Protein AF-B9WRT7-F1 (afdb_monomer)

Organism: Caenorhabditis elegans (NCBI:txid6239)

Foldseek 3Di:
DDPPPDPPPPPLPPPPDDPQPAALCVQKDFDCPPDDLVVVQQVLLQKDLPPDDWDKDFDDPDPDRHNDDPCVVQSVVQVVDPQWFKKWKFQDPVHRMITIGTIHGDPCPPGRHRDPDDSVRTDTIMGGHGDRD

Mean predicted aligned error: 10.31 Å

pLDDT: mean 80.6, std 17.98, range [42.81, 97.56]

Secondary structure (DSSP, 8-state):
------------------TTSS-GGGGEEES-TTS-HHHHHHHHTTEE-TTPPPEEEE--S---SSS--TTHHHHHHHHHSTTEEEEEEEE-SSSSEEEEEEEEE-S-TT--PPPSS-GGGEEEEEEE-PPP-

Sequence (133 aa):
MIFALLLAPLMCTAQTIPADIYPLNMNFSVFRPTASLDVVYSMLSRYTTNKATPIAFIFDEKITSNPRTWMDPCYERFFETPDAYFTVFWKDVTTITMYCEVYVLSSVVASKIPPTFPANMLVRIEEFVPRCP

Radius of gyration: 18.23 Å; Cα contacts (8 Å, |Δi|>4): 185; chains: 1; bounding box: 31×40×69 Å

Nearest PDB structures (foldseek):
  1wd6-assembly1_B  TM=4.613E-01  e=5.607E+00  Escherichia coli
  3ohg-assembly1_A  TM=3.128E-01  e=2.035E+00  Bacteroides ovatus ATCC 8483
  4zo0-assembly1_A  TM=2.412E-01  e=1.306E+00  Adeno-associated virus 2 Srivastava/1982

Structure (mmCIF, N/CA/C/O backbone):
data_AF-B9WRT7-F1
#
_entry.id   AF-B9WRT7-F1
#
loop_
_atom_site.group_PDB
_atom_site.id
_atom_site.type_symbol
_atom_site.label_atom_id
_atom_site.label_alt_id
_atom_site.label_comp_id
_atom_site.label_asym_id
_atom_site.label_entity_id
_atom_site.label_seq_id
_atom_site.pdbx_PDB_ins_code
_atom_site.Cartn_x
_atom_site.Cartn_y
_atom_site.Cartn_z
_atom_site.occupancy
_atom_site.B_iso_or_equiv
_atom_site.auth_seq_id
_atom_site.auth_comp_id
_atom_site.auth_asym_id
_atom_site.auth_atom_id
_atom_site.pdbx_PDB_model_num
ATOM 1 N N . MET A 1 1 ? 20.880 -7.944 52.403 1.00 44.06 1 MET A N 1
ATOM 2 C CA . MET A 1 1 ? 19.460 -7.722 52.054 1.00 44.06 1 MET A CA 1
ATOM 3 C C . MET A 1 1 ? 19.372 -7.491 50.559 1.00 44.06 1 MET A C 1
ATOM 5 O O . MET A 1 1 ? 20.172 -6.740 50.023 1.00 44.06 1 MET A O 1
ATOM 9 N N . ILE A 1 2 ? 18.474 -8.225 49.912 1.00 49.09 2 ILE A N 1
ATOM 10 C CA . ILE A 1 2 ? 18.278 -8.311 48.463 1.00 49.09 2 ILE A CA 1
ATOM 11 C C . ILE A 1 2 ? 17.653 -7.002 47.964 1.00 49.09 2 ILE A C 1
ATOM 13 O O . ILE A 1 2 ? 16.540 -6.672 48.361 1.00 49.09 2 ILE A O 1
ATOM 17 N N . PHE A 1 3 ? 18.352 -6.266 47.097 1.00 46.41 3 PHE A N 1
ATOM 18 C CA . PHE A 1 3 ? 17.739 -5.213 46.286 1.00 46.41 3 PHE A CA 1
ATOM 19 C C . PHE A 1 3 ? 17.148 -5.882 45.042 1.00 46.41 3 PHE A C 1
ATOM 21 O O . PHE A 1 3 ? 17.815 -6.046 44.023 1.00 46.41 3 PHE A O 1
ATOM 28 N N . ALA A 1 4 ? 15.899 -6.333 45.151 1.00 51.28 4 ALA A N 1
ATOM 29 C CA . ALA A 1 4 ? 15.092 -6.679 43.992 1.00 51.28 4 ALA A CA 1
ATOM 30 C C . ALA A 1 4 ? 14.729 -5.363 43.290 1.00 51.28 4 ALA A C 1
ATOM 32 O O . ALA A 1 4 ? 13.756 -4.703 43.651 1.00 51.28 4 ALA A O 1
ATOM 33 N N . LEU A 1 5 ? 15.572 -4.932 42.346 1.00 50.62 5 LEU A N 1
ATOM 34 C CA . LEU A 1 5 ? 15.235 -3.828 41.459 1.00 50.62 5 LEU A CA 1
ATOM 35 C C . LEU A 1 5 ? 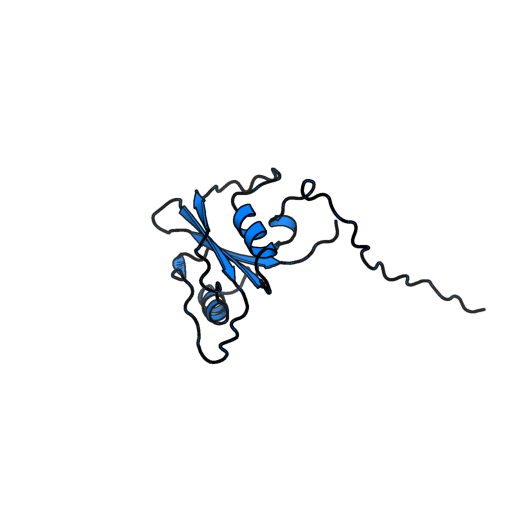14.036 -4.258 40.611 1.00 50.62 5 LEU A C 1
ATOM 37 O O . LEU A 1 5 ? 14.114 -5.193 39.816 1.00 50.62 5 LEU A O 1
ATOM 41 N N . LEU A 1 6 ? 12.931 -3.555 40.829 1.00 49.97 6 LEU A N 1
ATOM 42 C CA . LEU A 1 6 ? 11.711 -3.583 40.043 1.00 49.97 6 LEU A CA 1
ATOM 43 C C . LEU A 1 6 ? 12.021 -3.283 38.567 1.00 49.97 6 LEU A C 1
ATOM 45 O O . LEU A 1 6 ? 11.967 -2.134 38.140 1.00 49.97 6 LEU A O 1
ATOM 49 N N . LEU A 1 7 ? 12.284 -4.310 37.759 1.00 48.19 7 LEU A N 1
ATOM 50 C CA . LEU A 1 7 ? 11.858 -4.273 36.364 1.00 48.19 7 LEU A CA 1
ATOM 51 C C . LEU A 1 7 ? 10.367 -4.600 36.374 1.00 48.19 7 LEU A C 1
ATOM 53 O O . LEU A 1 7 ? 9.971 -5.745 36.188 1.00 48.19 7 LEU A O 1
ATOM 57 N N . ALA A 1 8 ? 9.534 -3.598 36.643 1.00 45.56 8 ALA A N 1
ATOM 58 C CA . ALA A 1 8 ? 8.176 -3.651 36.136 1.00 45.56 8 ALA A CA 1
ATOM 59 C C . ALA A 1 8 ? 8.313 -3.509 34.613 1.00 45.56 8 ALA A C 1
ATOM 61 O O . ALA A 1 8 ? 8.723 -2.435 34.159 1.00 45.56 8 ALA A O 1
ATOM 62 N N . PRO A 1 9 ? 8.074 -4.561 33.806 1.00 42.97 9 PRO A N 1
ATOM 63 C CA . PRO A 1 9 ? 7.945 -4.355 32.380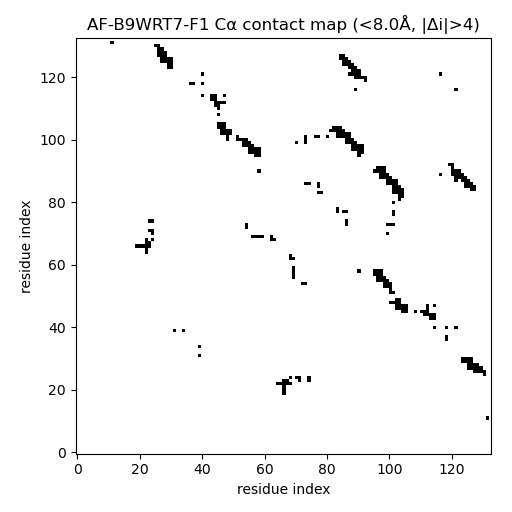 1.00 42.97 9 PRO A CA 1
ATOM 64 C C . PRO A 1 9 ? 6.813 -3.348 32.211 1.00 42.97 9 PRO A C 1
ATOM 66 O O . PRO A 1 9 ? 5.698 -3.578 32.683 1.00 42.97 9 PRO A O 1
ATOM 69 N N . LEU A 1 10 ? 7.131 -2.220 31.576 1.00 46.19 10 LEU A N 1
ATOM 70 C CA . LEU A 1 10 ? 6.175 -1.346 30.914 1.00 46.19 10 LEU A CA 1
ATOM 71 C C . LEU A 1 10 ? 5.445 -2.197 29.868 1.00 46.19 10 LEU A C 1
ATOM 73 O O . LEU A 1 10 ? 5.712 -2.130 28.673 1.00 46.19 10 LEU A O 1
ATOM 77 N N . MET A 1 11 ? 4.556 -3.070 30.333 1.00 42.81 11 MET A N 1
ATOM 78 C CA . MET A 1 11 ? 3.470 -3.583 29.533 1.00 42.81 11 MET A CA 1
ATOM 79 C C . MET A 1 11 ? 2.678 -2.330 29.219 1.00 42.81 11 MET A C 1
ATOM 81 O O . MET A 1 11 ? 2.044 -1.782 30.119 1.00 42.81 11 MET A O 1
ATOM 85 N N . CYS A 1 12 ? 2.861 -1.826 27.994 1.00 43.84 12 CYS A N 1
ATOM 86 C CA . CYS A 1 12 ? 2.060 -0.782 27.372 1.00 43.84 12 CYS A CA 1
ATOM 87 C C . CYS A 1 12 ? 0.615 -1.152 27.715 1.00 43.84 12 CYS A C 1
ATOM 89 O O . CYS A 1 12 ? 0.056 -2.108 27.174 1.00 43.84 12 CYS A O 1
ATOM 91 N N . THR A 1 13 ? 0.080 -0.525 28.767 1.00 46.91 13 THR A N 1
ATOM 92 C CA . THR A 1 13 ? -1.302 -0.723 29.154 1.00 46.91 13 THR A CA 1
ATOM 93 C C . THR A 1 13 ? -2.051 -0.269 27.927 1.00 46.91 13 THR A C 1
ATOM 95 O O . THR A 1 13 ? -1.787 0.818 27.416 1.00 46.91 13 THR A O 1
ATOM 98 N N . ALA A 1 14 ? -2.887 -1.149 27.386 1.00 45.78 14 ALA A N 1
ATOM 99 C CA . ALA A 1 14 ? -3.770 -0.832 26.283 1.00 45.78 14 ALA A CA 1
ATOM 100 C C . ALA A 1 14 ? -4.734 0.267 26.756 1.00 45.78 14 ALA A C 1
ATOM 102 O O . ALA A 1 14 ? -5.872 0.006 27.136 1.00 45.78 14 ALA A O 1
ATOM 103 N N . GLN A 1 15 ? -4.242 1.502 26.834 1.00 44.19 15 GLN A N 1
ATOM 104 C CA . GLN A 1 15 ? -5.055 2.685 26.952 1.00 44.19 15 GLN A CA 1
ATOM 105 C C . GLN A 1 15 ? -5.845 2.714 25.655 1.00 44.19 15 GLN A C 1
ATOM 107 O O . GLN A 1 15 ? -5.278 2.797 24.569 1.00 44.19 15 GLN A O 1
ATOM 112 N N . THR A 1 16 ? -7.156 2.541 25.767 1.00 42.97 16 THR A N 1
ATOM 113 C CA . THR A 1 16 ? -8.088 2.705 24.658 1.00 42.97 16 THR A CA 1
ATOM 114 C C . THR A 1 16 ? -7.948 4.136 24.148 1.00 42.97 16 THR A C 1
ATOM 116 O O . THR A 1 16 ? -8.465 5.066 24.767 1.00 42.97 16 THR A O 1
ATOM 119 N N . ILE A 1 17 ? -7.182 4.330 23.075 1.00 47.81 17 ILE A N 1
ATOM 120 C CA . ILE A 1 17 ? -6.975 5.648 22.474 1.00 47.81 17 ILE A CA 1
ATOM 121 C C . ILE A 1 17 ? -8.285 6.041 21.775 1.00 47.81 17 ILE A C 1
ATOM 123 O O . ILE A 1 17 ? -8.800 5.249 20.981 1.00 47.81 17 ILE A O 1
ATOM 127 N N . PRO A 1 18 ? -8.846 7.237 22.031 1.00 43.50 18 PRO A N 1
ATOM 128 C CA . PRO A 1 18 ? -9.934 7.763 21.219 1.00 43.50 18 PRO A CA 1
ATOM 129 C C . PRO A 1 18 ? -9.461 7.867 19.767 1.00 43.50 18 PRO A C 1
ATOM 131 O O . PRO A 1 18 ? -8.433 8.491 19.504 1.00 43.50 18 PRO A O 1
ATOM 134 N N . ALA A 1 19 ? -10.212 7.283 18.832 1.00 51.34 19 ALA A N 1
ATOM 135 C CA . ALA A 1 19 ? -9.870 7.162 17.408 1.00 51.34 19 ALA A CA 1
ATOM 136 C C . ALA A 1 19 ? -9.626 8.495 16.655 1.00 51.34 19 ALA A C 1
ATOM 138 O O . ALA A 1 19 ? -9.404 8.478 15.452 1.00 51.34 19 ALA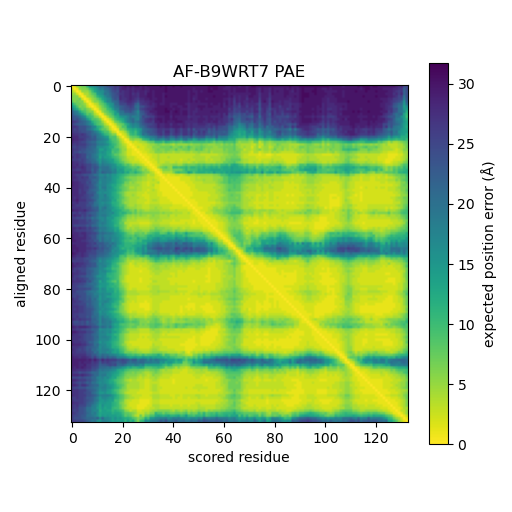 A O 1
ATOM 139 N N . ASP A 1 20 ? -9.670 9.639 17.343 1.00 52.44 20 ASP A N 1
ATOM 140 C CA . ASP A 1 20 ? -9.657 10.987 16.765 1.00 52.44 20 ASP A CA 1
ATOM 141 C C . ASP A 1 20 ? -8.382 11.800 17.083 1.00 52.44 20 ASP A C 1
ATOM 143 O O . ASP A 1 20 ? -8.256 12.941 16.654 1.00 52.44 20 ASP A O 1
ATOM 147 N N . ILE A 1 21 ? -7.421 11.258 17.850 1.00 54.62 21 ILE A N 1
ATOM 148 C CA . ILE A 1 21 ? -6.233 12.036 18.279 1.00 54.62 21 ILE A CA 1
ATOM 149 C C . ILE A 1 21 ? -5.008 11.805 17.377 1.00 54.62 21 ILE A C 1
ATOM 151 O O . ILE A 1 21 ? -4.179 12.703 17.235 1.00 54.62 21 ILE A O 1
ATOM 155 N N . TYR A 1 22 ? -4.897 10.644 16.725 1.00 63.91 22 TYR A N 1
ATOM 156 C CA . TYR A 1 22 ? -3.731 10.301 15.906 1.00 63.9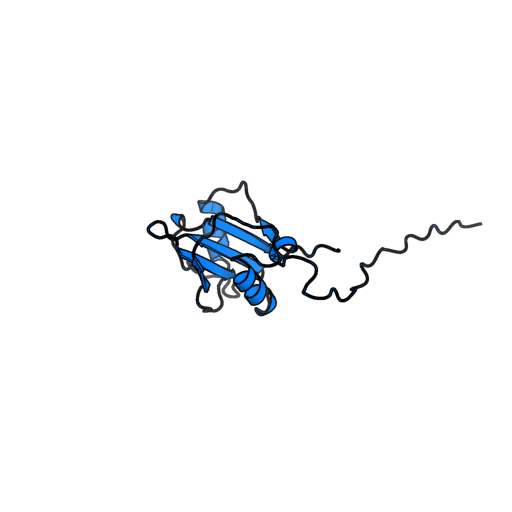1 22 TYR A CA 1
ATOM 157 C C . TYR A 1 22 ? -4.140 9.903 14.483 1.00 63.91 22 TYR A C 1
ATOM 159 O O . TYR A 1 22 ? -4.976 9.012 14.328 1.00 63.91 22 TYR A O 1
ATOM 167 N N . PRO A 1 23 ? -3.530 10.505 13.446 1.00 77.31 23 PRO A N 1
ATOM 168 C CA . PRO A 1 23 ? -3.668 10.038 12.072 1.00 77.31 23 PRO A CA 1
ATOM 169 C C . PRO A 1 23 ? -3.359 8.534 11.952 1.00 77.31 23 PRO A C 1
ATOM 171 O O . PRO A 1 23 ? -2.329 8.070 12.452 1.00 77.31 23 PRO A O 1
ATOM 174 N N . LEU A 1 24 ? -4.221 7.766 11.271 1.00 82.75 24 LEU A N 1
ATOM 175 C CA . LEU A 1 24 ? -4.080 6.303 11.162 1.00 82.75 24 LEU A CA 1
ATOM 176 C C . LEU A 1 24 ? -2.731 5.878 10.560 1.00 82.75 24 LEU A C 1
ATOM 178 O O . LEU A 1 24 ? -2.162 4.869 10.979 1.00 82.75 24 LEU A O 1
ATOM 182 N N . ASN A 1 25 ? -2.186 6.678 9.637 1.00 82.25 25 ASN A N 1
ATOM 183 C CA . ASN A 1 25 ? -0.894 6.434 8.990 1.00 82.25 25 ASN A CA 1
ATOM 184 C C . ASN A 1 25 ? 0.290 6.3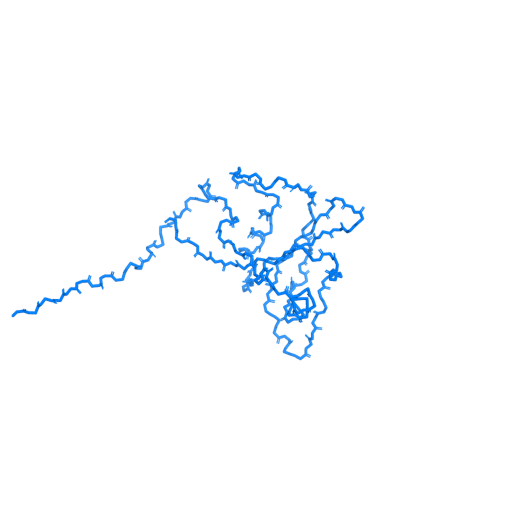72 9.972 1.00 82.25 25 ASN A C 1
ATOM 186 O O . ASN A 1 25 ? 1.329 5.818 9.627 1.00 82.25 25 ASN A O 1
ATOM 190 N N . MET A 1 26 ? 0.170 6.902 11.195 1.00 83.12 26 MET A N 1
ATOM 191 C CA . MET A 1 26 ? 1.242 6.801 12.193 1.00 83.12 26 MET A CA 1
ATOM 192 C C . MET A 1 26 ? 1.511 5.357 12.630 1.00 83.12 26 MET A C 1
ATOM 194 O O . MET A 1 26 ? 2.641 5.035 12.996 1.00 83.12 26 MET A O 1
ATOM 198 N N . ASN A 1 27 ? 0.517 4.471 12.540 1.00 86.12 27 ASN A N 1
ATOM 199 C CA . ASN A 1 27 ? 0.670 3.049 12.853 1.00 86.12 27 ASN A CA 1
ATOM 200 C C . ASN A 1 27 ? 1.270 2.226 11.707 1.00 86.12 27 ASN A C 1
ATOM 202 O O . ASN A 1 27 ? 1.305 1.001 11.783 1.00 86.12 27 ASN A O 1
ATOM 206 N N . PHE A 1 28 ? 1.720 2.872 10.634 1.00 89.12 28 PHE A N 1
ATOM 207 C CA . PHE A 1 28 ? 2.269 2.202 9.467 1.00 89.12 28 PHE A CA 1
ATOM 208 C C . PHE A 1 28 ? 3.698 2.673 9.204 1.00 89.12 28 PHE A C 1
ATOM 210 O O . PHE A 1 28 ? 4.112 3.776 9.573 1.00 89.12 28 PHE A O 1
ATOM 217 N N . SER A 1 29 ? 4.505 1.786 8.630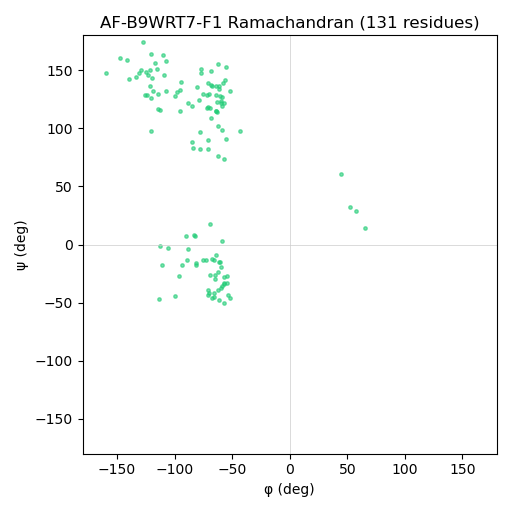 1.00 90.69 29 SER A N 1
ATOM 218 C CA . SER A 1 29 ? 5.869 2.089 8.196 1.00 90.69 29 SER A CA 1
ATOM 219 C C . SER A 1 29 ? 6.100 1.554 6.794 1.00 90.69 29 SER A C 1
ATOM 221 O O . SER A 1 29 ? 5.605 0.487 6.442 1.00 90.69 29 SER A O 1
ATOM 223 N N . VAL A 1 30 ? 6.880 2.283 5.992 1.00 91.12 30 VAL A N 1
ATOM 224 C CA . VAL A 1 30 ? 7.227 1.840 4.638 1.00 91.12 30 VAL A CA 1
ATOM 225 C C . VAL A 1 30 ? 8.031 0.546 4.712 1.00 91.12 30 VAL A C 1
ATOM 227 O O . VAL A 1 30 ? 9.111 0.505 5.303 1.00 91.12 30 VAL A O 1
ATOM 230 N N . PHE A 1 31 ? 7.523 -0.495 4.061 1.00 92.19 31 PHE A N 1
ATOM 231 C CA . PHE A 1 31 ? 8.173 -1.792 3.998 1.00 92.19 31 PHE A CA 1
ATOM 232 C C . PHE A 1 31 ? 9.308 -1.773 2.968 1.00 92.19 31 PHE A C 1
ATOM 234 O O . PHE A 1 31 ? 9.096 -1.478 1.793 1.00 92.19 31 PHE A O 1
ATOM 241 N N . ARG A 1 32 ? 10.523 -2.132 3.408 1.00 88.44 32 ARG A N 1
ATOM 242 C CA . ARG A 1 32 ? 11.732 -2.284 2.569 1.00 88.44 32 ARG A CA 1
ATOM 243 C C . ARG A 1 32 ? 11.950 -1.143 1.550 1.00 88.44 32 ARG A C 1
ATOM 245 O O . ARG A 1 32 ? 12.077 -1.417 0.355 1.00 88.44 32 ARG A O 1
ATOM 252 N N . PRO A 1 33 ? 12.104 0.116 1.998 1.00 84.62 33 PRO A N 1
ATOM 253 C CA . PRO A 1 33 ? 12.236 1.278 1.108 1.00 84.62 33 PRO A CA 1
ATOM 254 C C . PRO A 1 33 ? 13.468 1.240 0.184 1.00 84.62 33 PRO A C 1
ATOM 256 O O . PRO A 1 33 ? 13.541 2.011 -0.766 1.00 84.62 33 PRO A O 1
ATOM 259 N N . THR A 1 34 ? 14.445 0.369 0.457 1.00 89.31 34 THR A N 1
ATOM 260 C CA . THR A 1 34 ? 15.696 0.233 -0.309 1.00 89.31 34 THR A CA 1
ATOM 261 C C . THR A 1 34 ? 15.752 -1.012 -1.200 1.00 89.31 34 THR A C 1
ATOM 263 O O . THR A 1 34 ? 16.746 -1.215 -1.897 1.00 89.31 34 THR A O 1
ATOM 266 N N . ALA A 1 35 ? 14.730 -1.874 -1.177 1.00 90.56 35 ALA A N 1
ATOM 267 C CA . ALA A 1 35 ? 14.699 -3.071 -2.015 1.00 90.56 35 ALA A CA 1
ATOM 268 C C . ALA A 1 35 ? 14.347 -2.726 -3.471 1.00 90.56 35 ALA A C 1
ATOM 270 O O . ALA A 1 35 ? 13.619 -1.772 -3.737 1.00 90.56 35 ALA A O 1
ATOM 271 N N . SER A 1 36 ? 14.842 -3.522 -4.425 1.00 92.88 36 SER A N 1
ATOM 272 C CA . SER A 1 36 ? 14.492 -3.330 -5.834 1.00 92.88 36 SER A CA 1
ATOM 273 C C . SER A 1 36 ? 13.022 -3.659 -6.095 1.00 92.88 36 SER A C 1
ATOM 275 O O . SER A 1 36 ? 12.444 -4.550 -5.460 1.00 92.88 36 SER A O 1
ATOM 277 N N . LEU A 1 37 ? 12.440 -2.969 -7.080 1.00 91.62 37 LEU A N 1
ATOM 278 C CA . LEU A 1 37 ? 11.052 -3.160 -7.494 1.00 91.62 37 LEU A CA 1
ATOM 279 C C . LEU A 1 37 ? 10.742 -4.635 -7.791 1.00 91.62 37 LEU A C 1
ATOM 281 O O . LEU A 1 37 ? 9.764 -5.161 -7.273 1.00 91.62 37 LEU A O 1
ATOM 285 N N . ASP A 1 38 ? 11.610 -5.329 -8.531 1.00 92.12 38 ASP A N 1
ATOM 286 C CA . ASP A 1 38 ? 11.414 -6.740 -8.894 1.00 92.12 38 ASP A CA 1
ATOM 287 C C . ASP A 1 38 ? 11.361 -7.675 -7.679 1.00 92.12 38 ASP A C 1
ATOM 289 O O . ASP A 1 38 ? 10.552 -8.604 -7.631 1.00 92.12 38 ASP A O 1
ATOM 293 N N . VAL A 1 39 ? 12.204 -7.432 -6.668 1.00 92.06 39 VAL A N 1
ATOM 294 C CA . VAL A 1 39 ? 12.234 -8.239 -5.438 1.00 92.06 39 VAL A CA 1
ATOM 295 C C . VAL A 1 39 ? 10.949 -8.040 -4.648 1.00 92.06 39 VAL A C 1
ATOM 297 O O . VAL A 1 39 ? 10.341 -9.010 -4.192 1.00 92.06 39 VAL A O 1
ATOM 300 N N . VAL A 1 40 ? 10.531 -6.786 -4.492 1.00 92.88 40 VAL A N 1
ATOM 301 C CA . VAL A 1 40 ? 9.318 -6.426 -3.757 1.00 92.88 40 VAL A CA 1
ATOM 302 C C . VAL A 1 40 ? 8.074 -6.946 -4.479 1.00 92.88 40 VAL A C 1
ATOM 304 O O . VAL A 1 40 ? 7.226 -7.594 -3.868 1.00 92.88 40 VAL A O 1
ATOM 307 N N . TYR A 1 41 ? 8.003 -6.759 -5.793 1.00 93.38 41 TYR A N 1
ATOM 308 C CA . TYR A 1 41 ? 6.890 -7.213 -6.615 1.00 93.38 41 TYR A CA 1
ATOM 309 C C . TYR A 1 41 ? 6.796 -8.746 -6.659 1.00 93.38 41 TYR A C 1
ATOM 311 O O . TYR A 1 41 ? 5.721 -9.318 -6.477 1.00 93.38 41 TYR A O 1
ATOM 319 N N . SER A 1 42 ? 7.929 -9.451 -6.789 1.00 92.06 42 SER A N 1
ATOM 320 C CA . SER A 1 42 ? 7.938 -10.914 -6.675 1.00 92.06 42 SER A CA 1
ATOM 321 C C . SER A 1 42 ? 7.551 -11.389 -5.271 1.00 92.06 42 SER A C 1
ATOM 323 O O . SER A 1 42 ? 7.036 -12.501 -5.142 1.00 92.06 42 SER A O 1
ATOM 325 N N . MET A 1 43 ? 7.822 -10.616 -4.220 1.00 92.44 43 MET A N 1
ATOM 326 C CA . MET A 1 43 ? 7.426 -10.955 -2.852 1.00 92.44 43 MET A CA 1
ATOM 327 C C . MET A 1 43 ? 5.911 -10.833 -2.669 1.00 92.44 43 MET A C 1
ATOM 329 O O . MET A 1 43 ? 5.313 -11.768 -2.135 1.00 92.44 43 MET A O 1
ATOM 333 N N . LEU A 1 44 ? 5.292 -9.769 -3.202 1.00 93.75 44 LEU A N 1
ATOM 334 C CA . LEU A 1 44 ? 3.836 -9.575 -3.172 1.00 93.75 44 LEU A CA 1
ATOM 335 C C . LEU A 1 44 ? 3.069 -10.765 -3.755 1.00 93.75 44 LEU A C 1
ATOM 337 O O . LEU A 1 44 ? 1.964 -11.048 -3.308 1.00 93.75 44 LEU A O 1
ATOM 341 N N . SER A 1 45 ? 3.676 -11.532 -4.668 1.00 92.62 45 SER A N 1
ATOM 342 C CA . SER A 1 45 ? 3.038 -12.731 -5.225 1.00 92.62 45 SER A CA 1
ATOM 343 C C . SER A 1 45 ? 2.760 -13.866 -4.228 1.00 92.62 45 SER A C 1
ATOM 345 O O . SER A 1 45 ? 2.093 -14.844 -4.563 1.00 92.62 45 SER A O 1
ATOM 347 N N . ARG A 1 46 ? 3.277 -13.759 -2.998 1.00 92.50 46 ARG A N 1
ATOM 348 C CA . ARG A 1 46 ? 2.990 -14.670 -1.875 1.00 92.50 46 ARG A CA 1
ATOM 349 C C . ARG A 1 46 ? 1.770 -14.245 -1.057 1.00 92.50 46 ARG A C 1
ATOM 351 O O . ARG A 1 46 ? 1.393 -14.932 -0.111 1.00 92.50 46 ARG A O 1
ATOM 358 N N . TYR A 1 47 ? 1.185 -13.109 -1.398 1.00 94.38 47 TYR A N 1
ATOM 359 C CA . TYR A 1 47 ? 0.081 -12.493 -0.692 1.00 94.38 47 TYR A CA 1
ATOM 360 C C . TYR A 1 47 ? -1.114 -12.366 -1.641 1.00 94.38 47 TYR A C 1
ATOM 362 O O . TYR A 1 47 ? -0.991 -12.511 -2.857 1.00 94.38 47 TYR A O 1
ATOM 370 N N . THR A 1 48 ? -2.295 -12.136 -1.085 1.00 93.88 48 THR A N 1
ATOM 371 C CA . TH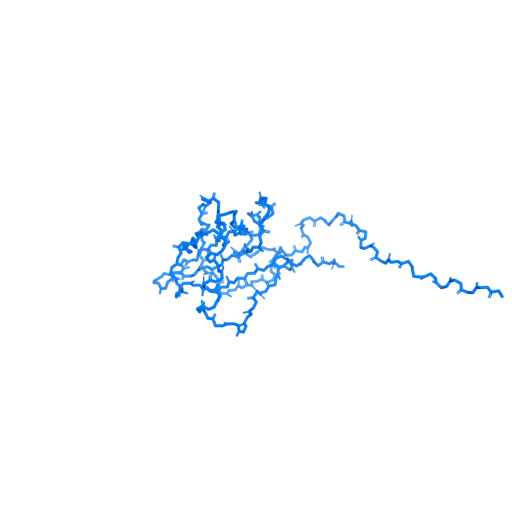R A 1 48 ? -3.532 -11.965 -1.851 1.00 93.88 48 THR A CA 1
ATOM 372 C C . THR A 1 48 ? -4.396 -10.884 -1.227 1.00 93.88 48 THR A C 1
ATOM 374 O O . THR A 1 48 ? -4.273 -10.593 -0.043 1.00 93.88 48 THR A O 1
ATOM 377 N N . THR A 1 49 ? -5.308 -10.323 -2.012 1.00 94.06 49 THR A N 1
ATOM 378 C CA . THR A 1 49 ? -6.309 -9.356 -1.550 1.00 94.06 49 THR A CA 1
ATOM 379 C C . THR A 1 49 ? -7.610 -10.017 -1.095 1.00 94.06 49 THR A C 1
ATOM 381 O O . THR A 1 49 ? -8.602 -9.332 -0.873 1.00 94.06 49 THR A O 1
ATOM 384 N N . ASN A 1 50 ? -7.665 -11.356 -1.010 1.00 89.38 50 ASN A N 1
ATOM 385 C CA . ASN A 1 50 ? -8.891 -12.116 -0.721 1.00 89.38 50 ASN A CA 1
ATOM 386 C C . ASN A 1 50 ? -10.072 -11.752 -1.644 1.00 89.38 50 ASN A C 1
ATOM 388 O O . ASN A 1 50 ? -11.232 -11.830 -1.244 1.00 89.38 50 ASN A O 1
ATOM 392 N N . LYS A 1 51 ? -9.783 -11.378 -2.900 1.00 88.94 51 LYS A N 1
ATOM 393 C CA . LYS A 1 51 ? -10.763 -10.884 -3.888 1.00 88.94 51 LYS A CA 1
ATOM 394 C C . LYS A 1 51 ? -11.419 -9.544 -3.513 1.00 88.94 51 LYS A C 1
ATOM 396 O O . LYS A 1 51 ? -12.416 -9.176 -4.132 1.00 88.94 51 LYS A O 1
ATOM 401 N N . ALA A 1 52 ? -10.885 -8.812 -2.534 1.00 93.56 52 ALA A N 1
ATOM 402 C CA . ALA A 1 52 ? -11.316 -7.450 -2.259 1.00 93.56 52 ALA A CA 1
ATOM 403 C C . ALA A 1 52 ? -10.999 -6.551 -3.460 1.00 93.56 52 ALA A C 1
ATOM 405 O O . ALA A 1 52 ? -9.919 -6.627 -4.047 1.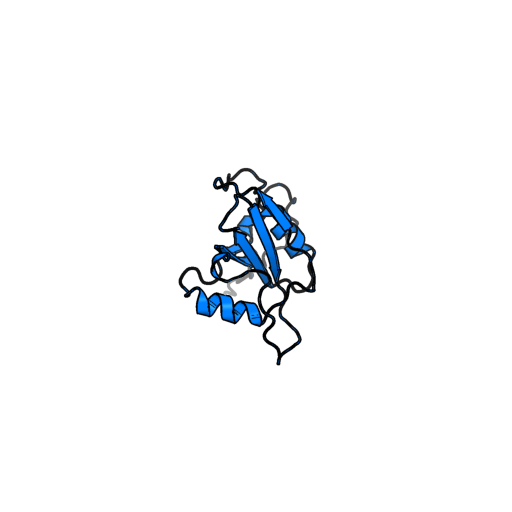00 93.56 52 ALA A O 1
ATOM 406 N N . THR A 1 53 ? -11.948 -5.692 -3.826 1.00 96.00 53 THR A N 1
ATOM 407 C CA . THR A 1 53 ? -11.739 -4.700 -4.882 1.00 96.00 53 THR A CA 1
ATOM 408 C C . THR A 1 53 ? -10.787 -3.604 -4.397 1.00 96.00 53 THR A C 1
ATOM 410 O O . THR A 1 53 ? -10.962 -3.141 -3.261 1.00 96.00 53 THR A O 1
ATOM 413 N N . PRO A 1 54 ? -9.850 -3.131 -5.240 1.00 97.00 54 PRO A N 1
ATOM 414 C CA . PRO A 1 54 ? -9.019 -1.977 -4.917 1.00 97.00 54 PRO A CA 1
ATOM 415 C C . PRO A 1 54 ? -9.870 -0.751 -4.581 1.00 97.00 54 PRO A C 1
ATOM 417 O O . PRO A 1 54 ? -10.895 -0.506 -5.222 1.00 97.00 54 PRO A O 1
ATOM 420 N N . ILE A 1 55 ? -9.442 0.038 -3.598 1.00 96.19 55 ILE A N 1
ATOM 421 C CA . ILE A 1 55 ? -10.074 1.324 -3.291 1.00 96.19 55 ILE A CA 1
ATOM 422 C C . ILE A 1 55 ? -9.392 2.380 -4.155 1.00 96.19 55 ILE A C 1
ATOM 424 O O . ILE A 1 55 ? -8.177 2.545 -4.081 1.00 96.19 55 ILE A O 1
ATOM 428 N N . ALA A 1 56 ? -10.170 3.073 -4.982 1.00 93.94 56 ALA A N 1
ATOM 429 C CA . ALA A 1 56 ? -9.678 4.136 -5.848 1.00 93.94 56 ALA A CA 1
ATOM 430 C C . ALA A 1 56 ? -9.851 5.507 -5.187 1.00 93.94 56 ALA A C 1
ATOM 432 O O . ALA A 1 56 ? -10.895 5.795 -4.601 1.00 93.94 56 ALA A O 1
ATOM 433 N N . PHE A 1 57 ? -8.856 6.372 -5.333 1.00 88.56 57 PHE A N 1
ATOM 434 C CA . PHE A 1 57 ? -8.901 7.759 -4.876 1.00 88.56 57 PHE A CA 1
ATOM 435 C C . PHE A 1 57 ? -8.088 8.650 -5.819 1.00 88.56 57 PHE A C 1
ATOM 437 O O . PHE A 1 57 ? -7.257 8.184 -6.603 1.00 88.56 57 PHE A O 1
ATOM 444 N N . ILE A 1 58 ? -8.358 9.953 -5.773 1.00 84.88 58 ILE A N 1
ATOM 445 C CA . ILE A 1 58 ? -7.560 10.939 -6.502 1.00 84.88 58 ILE A CA 1
ATOM 446 C C . ILE A 1 58 ? -6.247 11.124 -5.745 1.00 84.88 58 ILE A C 1
ATOM 448 O O . ILE A 1 58 ? -6.254 11.348 -4.536 1.00 84.88 58 ILE A O 1
ATOM 452 N N . PHE A 1 59 ? -5.128 11.025 -6.456 1.00 77.50 59 PHE A N 1
ATOM 453 C CA . PHE A 1 59 ? -3.815 11.316 -5.912 1.00 77.50 59 PHE A CA 1
ATOM 454 C C . PHE A 1 59 ? -3.761 12.760 -5.427 1.00 77.50 59 PHE A C 1
ATOM 456 O O . PHE A 1 59 ? -3.926 13.694 -6.214 1.00 77.50 59 PHE A O 1
ATOM 463 N N . ASP A 1 60 ? -3.456 12.922 -4.146 1.00 75.19 60 ASP A N 1
ATOM 464 C CA . ASP A 1 60 ? -3.037 14.193 -3.580 1.00 75.19 60 ASP A CA 1
ATOM 465 C C . ASP A 1 60 ? -1.585 14.053 -3.114 1.00 75.19 60 ASP A C 1
ATOM 467 O O . ASP A 1 60 ? -1.259 13.260 -2.229 1.00 75.19 60 ASP A O 1
ATOM 471 N N . GLU A 1 61 ? -0.686 14.816 -3.731 1.00 69.88 61 GLU A N 1
ATOM 472 C CA . GLU A 1 61 ? 0.722 14.854 -3.331 1.00 69.88 61 GLU A CA 1
ATOM 473 C C . GLU A 1 61 ? 0.885 15.369 -1.892 1.00 69.88 61 GLU A C 1
ATOM 475 O O . GLU A 1 61 ? 1.859 15.047 -1.207 1.00 69.88 61 GLU A O 1
ATOM 480 N N . LYS A 1 62 ? -0.096 16.129 -1.391 1.00 66.69 62 LYS A N 1
ATOM 481 C CA . LYS A 1 62 ? -0.112 16.590 -0.012 1.00 66.69 62 LYS A CA 1
ATOM 482 C C . LYS A 1 62 ? -0.569 15.455 0.899 1.00 66.69 62 LYS A C 1
ATOM 484 O O . LYS A 1 62 ? -1.753 15.278 1.170 1.00 66.69 62 LYS A O 1
ATOM 489 N N . ILE A 1 63 ? 0.391 14.750 1.493 1.00 58.44 63 ILE A N 1
ATOM 490 C CA . ILE A 1 63 ? 0.151 14.091 2.782 1.00 58.44 63 ILE A CA 1
ATOM 491 C C . ILE A 1 63 ? 0.063 15.215 3.817 1.00 58.44 63 ILE A C 1
ATOM 493 O O . ILE A 1 63 ? 1.055 15.593 4.439 1.00 58.44 63 ILE A O 1
ATOM 497 N N . THR A 1 64 ? -1.102 15.848 3.946 1.00 53.47 64 THR A N 1
ATOM 498 C CA . THR A 1 64 ? -1.290 16.825 5.017 1.00 53.47 64 THR A CA 1
ATOM 499 C C . THR A 1 64 ? -1.283 16.086 6.347 1.00 53.47 64 THR A C 1
ATOM 501 O O . THR A 1 64 ? -1.969 15.080 6.483 1.00 53.47 64 THR A O 1
ATOM 504 N N . SER A 1 65 ? -0.589 16.615 7.352 1.00 48.66 65 SER A N 1
ATOM 505 C CA . SER A 1 65 ? -0.670 16.158 8.749 1.00 48.66 65 SER A CA 1
ATOM 506 C C . SER A 1 65 ? -2.016 16.487 9.425 1.00 48.66 65 SER A C 1
ATOM 508 O O . SER A 1 65 ? -2.101 16.518 10.649 1.00 48.66 65 SER A O 1
ATOM 510 N N . ASN A 1 66 ? -3.051 16.795 8.638 1.00 52.22 66 ASN A N 1
ATOM 511 C CA . ASN A 1 66 ? -4.433 16.937 9.090 1.00 52.22 66 ASN A CA 1
ATOM 512 C C . ASN A 1 66 ? -5.005 15.521 9.284 1.00 52.22 66 ASN A C 1
ATOM 514 O O . ASN A 1 66 ? -4.569 14.628 8.557 1.00 52.22 66 ASN A O 1
ATOM 518 N N . PRO A 1 67 ? -5.927 15.260 10.230 1.00 57.81 67 PRO A N 1
ATOM 519 C CA . PRO A 1 67 ? -6.044 13.945 10.855 1.00 57.81 67 PRO A CA 1
ATOM 520 C C . PRO A 1 67 ? -6.488 12.840 9.898 1.00 57.81 67 PRO A C 1
ATOM 522 O O . PRO A 1 67 ? -6.351 11.673 10.247 1.00 57.81 67 PRO A O 1
ATOM 525 N N . ARG A 1 68 ? -6.975 13.209 8.703 1.00 64.81 68 ARG A N 1
ATOM 526 C CA . ARG A 1 68 ? -7.276 12.278 7.627 1.00 64.81 68 ARG A CA 1
ATOM 527 C C . ARG A 1 68 ? -6.458 12.534 6.380 1.00 64.81 68 ARG A C 1
ATOM 529 O O . ARG A 1 68 ? -6.392 13.658 5.881 1.00 64.81 68 ARG A O 1
ATOM 536 N N . THR A 1 69 ? -5.895 11.461 5.846 1.00 75.62 69 THR A N 1
ATOM 537 C CA . THR A 1 69 ? -5.184 11.443 4.568 1.00 75.62 69 THR A CA 1
ATOM 538 C C . THR A 1 69 ? -5.995 10.670 3.530 1.00 75.62 69 THR A C 1
ATOM 540 O O . THR A 1 69 ? -6.872 9.879 3.871 1.00 75.62 69 THR A O 1
ATOM 543 N N . TRP A 1 70 ? -5.688 10.832 2.240 1.00 76.75 70 TRP A N 1
ATOM 544 C CA . TRP A 1 70 ? -6.293 10.008 1.181 1.00 76.75 70 TRP A CA 1
ATOM 545 C C . TRP A 1 70 ? -5.999 8.504 1.336 1.00 76.75 70 TRP A C 1
ATOM 547 O O . TRP A 1 70 ? -6.657 7.682 0.703 1.00 76.75 70 TRP A O 1
ATOM 557 N N . MET A 1 71 ? -5.025 8.137 2.178 1.00 84.56 71 MET A N 1
ATOM 558 C CA . MET A 1 71 ? -4.670 6.752 2.486 1.00 84.56 71 MET A CA 1
ATOM 559 C C . MET A 1 71 ? -5.594 6.122 3.536 1.00 84.56 71 MET A C 1
ATOM 561 O O . MET A 1 71 ? -5.630 4.897 3.634 1.00 84.56 71 MET A O 1
ATOM 565 N N . ASP A 1 72 ? -6.347 6.922 4.297 1.00 87.31 72 ASP A N 1
ATOM 566 C CA . ASP A 1 72 ? -7.160 6.463 5.429 1.00 87.31 72 ASP A CA 1
ATOM 567 C C . ASP A 1 72 ? -8.132 5.332 5.092 1.00 87.31 72 ASP A C 1
ATOM 569 O O . ASP A 1 72 ? -8.132 4.346 5.831 1.00 87.31 72 ASP A O 1
ATOM 573 N N . PRO A 1 73 ? -8.867 5.365 3.961 1.00 90.50 73 PRO A N 1
ATOM 574 C CA . PRO A 1 73 ? -9.716 4.241 3.577 1.00 90.50 73 PRO A CA 1
ATOM 575 C C . PRO A 1 73 ? -8.951 2.914 3.444 1.00 90.50 73 PRO A C 1
ATOM 577 O O . PRO A 1 73 ? -9.517 1.843 3.661 1.00 90.50 73 PRO A O 1
ATOM 580 N N . CYS A 1 74 ? -7.654 2.956 3.108 1.00 92.56 74 CYS A N 1
ATOM 581 C CA . CYS A 1 74 ? -6.813 1.760 3.087 1.00 92.56 74 CYS A CA 1
ATOM 582 C C . CYS A 1 74 ? -6.526 1.234 4.491 1.00 92.56 74 CYS A C 1
ATOM 584 O O . CYS A 1 74 ? -6.514 0.022 4.696 1.00 92.56 74 CYS A O 1
ATOM 586 N N . TYR A 1 75 ? -6.247 2.130 5.439 1.00 92.00 75 TYR A N 1
ATOM 587 C CA . TYR A 1 75 ? -5.956 1.755 6.820 1.00 92.00 75 TYR A CA 1
ATOM 588 C C . TYR A 1 75 ? -7.215 1.253 7.526 1.00 92.00 75 TYR A C 1
ATOM 590 O O . TYR A 1 75 ? -7.153 0.254 8.232 1.00 92.00 75 TYR A O 1
ATOM 598 N N . GLU A 1 76 ? -8.368 1.875 7.280 1.00 92.44 76 GLU A N 1
ATOM 599 C CA . GLU A 1 76 ? -9.667 1.375 7.742 1.00 92.44 76 GLU A CA 1
ATOM 600 C C . GLU A 1 76 ? -9.901 -0.050 7.221 1.00 92.44 76 GLU A C 1
ATOM 602 O O . GLU A 1 76 ? -10.100 -0.972 8.012 1.00 92.44 76 GLU A O 1
ATOM 607 N N . ARG A 1 77 ? -9.726 -0.275 5.907 1.00 94.81 77 ARG A N 1
ATOM 608 C CA . ARG A 1 77 ? -9.813 -1.621 5.322 1.00 94.81 77 ARG A CA 1
ATOM 609 C C . ARG A 1 77 ? -8.806 -2.589 5.936 1.00 94.81 77 ARG A C 1
ATOM 611 O O . ARG A 1 77 ? -9.124 -3.767 6.073 1.00 94.81 77 ARG A O 1
ATOM 618 N N . PHE A 1 78 ? -7.604 -2.129 6.280 1.00 95.19 78 PHE A N 1
ATOM 619 C CA . PHE A 1 78 ? -6.588 -2.963 6.919 1.00 95.19 78 PHE A CA 1
ATOM 620 C C . PHE A 1 78 ? -7.086 -3.479 8.270 1.00 95.19 78 PHE A C 1
ATOM 622 O O . PHE A 1 78 ? -7.031 -4.679 8.514 1.00 95.19 78 PHE A O 1
ATOM 629 N N . PHE A 1 79 ? -7.638 -2.600 9.109 1.00 92.81 79 PHE A N 1
ATOM 630 C CA . PHE A 1 79 ? -8.185 -2.982 10.413 1.00 92.81 79 PHE A CA 1
ATOM 631 C C . PHE A 1 79 ? -9.460 -3.833 10.320 1.00 92.81 79 PHE A C 1
ATOM 633 O O . PHE A 1 79 ? -9.728 -4.629 11.216 1.00 92.81 79 PHE A O 1
ATOM 640 N N . GLU A 1 80 ? -10.229 -3.702 9.238 1.00 94.69 80 GLU A N 1
ATOM 641 C CA . GLU A 1 80 ? -11.408 -4.534 8.958 1.00 94.69 80 GLU A CA 1
ATOM 642 C C . GLU A 1 80 ? -11.067 -5.900 8.343 1.00 94.69 80 GLU A C 1
ATOM 644 O O . GLU A 1 80 ? -11.922 -6.786 8.305 1.00 94.69 80 GLU A O 1
ATOM 649 N N . THR A 1 81 ? -9.846 -6.083 7.833 1.00 94.31 81 THR A N 1
ATOM 650 C CA . THR A 1 81 ? -9.432 -7.304 7.135 1.00 94.31 81 THR A CA 1
ATOM 651 C C . THR A 1 81 ? -8.729 -8.253 8.108 1.00 94.31 81 THR A C 1
ATOM 653 O O . THR A 1 81 ? -7.631 -7.942 8.575 1.00 94.31 81 THR A O 1
ATOM 656 N N . PRO A 1 82 ? -9.299 -9.439 8.399 1.00 92.56 82 PRO A N 1
ATOM 657 C CA . PRO A 1 82 ? -8.618 -10.442 9.210 1.00 92.56 82 PRO A CA 1
ATOM 658 C C . PRO A 1 82 ? -7.276 -10.835 8.589 1.00 92.56 82 PRO A C 1
ATOM 660 O O . PRO A 1 82 ? -7.181 -11.006 7.373 1.00 92.56 82 PRO A O 1
ATOM 663 N N . ASP A 1 83 ? -6.255 -10.990 9.433 1.00 91.50 83 ASP A N 1
ATOM 664 C CA . ASP A 1 83 ? -4.907 -11.411 9.032 1.00 91.50 83 ASP A CA 1
ATOM 665 C C . ASP A 1 83 ? -4.249 -10.497 7.974 1.00 91.50 83 ASP A C 1
ATOM 667 O O . ASP A 1 83 ? -3.433 -10.948 7.164 1.00 91.50 83 ASP A O 1
ATOM 671 N N . ALA A 1 84 ? -4.599 -9.205 7.960 1.00 94.75 84 ALA A N 1
ATOM 672 C CA . ALA A 1 84 ? -3.946 -8.207 7.120 1.00 94.75 84 ALA A CA 1
ATOM 673 C C . ALA A 1 84 ? -2.452 -8.064 7.457 1.00 94.75 84 ALA A C 1
ATOM 675 O O . ALA A 1 84 ? -2.061 -7.960 8.618 1.00 94.75 84 ALA A O 1
ATOM 676 N N . TYR A 1 85 ? -1.617 -8.033 6.416 1.00 94.00 85 TYR A N 1
ATOM 677 C CA . TYR A 1 85 ? -0.160 -7.904 6.527 1.00 94.00 85 TYR A CA 1
ATOM 678 C C . TYR A 1 85 ? 0.355 -6.585 5.967 1.00 94.00 85 TYR A C 1
ATOM 680 O O . TYR A 1 85 ? 1.150 -5.909 6.618 1.00 94.00 85 TYR A O 1
ATOM 688 N N . PHE A 1 86 ? -0.104 -6.207 4.773 1.00 96.12 86 PHE A N 1
ATOM 689 C CA . PHE A 1 86 ? 0.358 -4.995 4.105 1.00 96.12 86 PHE A CA 1
ATOM 690 C C . PHE A 1 86 ? -0.797 -4.147 3.597 1.00 96.12 86 PHE A C 1
ATOM 692 O O . PHE A 1 86 ? -1.808 -4.674 3.130 1.00 96.12 86 PHE A O 1
ATOM 699 N N . THR A 1 87 ? -0.596 -2.834 3.601 1.00 95.81 87 THR A N 1
ATOM 700 C CA . THR A 1 87 ? -1.277 -1.921 2.684 1.00 95.81 87 THR A CA 1
ATOM 701 C C . THR A 1 87 ? -0.367 -1.686 1.484 1.00 95.81 87 THR A C 1
ATOM 703 O O . THR A 1 87 ? 0.839 -1.470 1.617 1.00 95.81 87 THR A O 1
ATOM 706 N N . VAL A 1 88 ? -0.921 -1.776 0.281 1.00 96.69 88 VAL A N 1
ATOM 707 C CA . VAL A 1 88 ? -0.176 -1.599 -0.965 1.00 96.69 88 VAL A CA 1
ATOM 708 C C . VAL A 1 88 ? -0.834 -0.501 -1.773 1.00 96.69 88 VAL A C 1
ATOM 710 O O . VAL A 1 88 ? -2.041 -0.529 -1.997 1.00 96.69 88 VAL A O 1
ATOM 713 N N . PHE A 1 89 ? -0.030 0.462 -2.205 1.00 94.62 89 PHE A N 1
ATOM 714 C CA . PHE A 1 89 ? -0.472 1.639 -2.929 1.00 94.62 89 PHE A CA 1
ATOM 715 C C . PHE A 1 89 ? 0.078 1.629 -4.349 1.00 94.62 89 PHE A C 1
ATOM 717 O O . PHE A 1 89 ? 1.288 1.507 -4.582 1.00 94.62 89 PHE A O 1
ATOM 724 N N . TRP A 1 90 ? -0.834 1.825 -5.289 1.00 95.31 90 TRP A N 1
ATOM 725 C CA . TRP A 1 90 ? -0.595 1.819 -6.719 1.00 95.31 90 TRP A CA 1
ATOM 726 C C . TRP A 1 90 ? -0.972 3.173 -7.305 1.00 95.31 90 TRP A C 1
ATOM 728 O O . TRP A 1 90 ? -1.960 3.774 -6.890 1.00 95.31 90 TRP A O 1
ATOM 738 N N . LYS A 1 91 ? -0.222 3.649 -8.294 1.00 92.62 91 LYS A N 1
ATOM 739 C CA . LYS A 1 91 ? -0.552 4.857 -9.049 1.00 92.62 91 LYS A CA 1
ATOM 740 C C . LYS A 1 91 ? -0.696 4.515 -10.513 1.00 92.62 91 LYS A C 1
ATOM 742 O O . LYS A 1 91 ? 0.202 3.924 -11.108 1.00 92.62 91 LYS A O 1
ATOM 747 N N . ASP A 1 92 ? -1.834 4.895 -11.076 1.00 93.69 92 ASP A N 1
ATOM 748 C CA . ASP A 1 92 ? -2.036 4.832 -12.511 1.00 93.69 92 ASP A CA 1
ATOM 749 C C . ASP A 1 92 ? -1.001 5.723 -13.204 1.00 93.69 92 ASP A C 1
ATOM 751 O O . ASP A 1 92 ? -0.811 6.887 -12.853 1.00 93.69 92 ASP A O 1
ATOM 755 N N . VAL A 1 93 ? -0.289 5.159 -14.176 1.00 91.31 93 VAL A N 1
ATOM 756 C CA . VAL A 1 93 ? 0.788 5.867 -14.882 1.00 91.31 93 VAL A CA 1
ATOM 757 C C . VAL A 1 93 ? 0.265 6.897 -15.889 1.00 91.31 93 VAL A C 1
ATOM 759 O O . VAL A 1 93 ? 1.033 7.722 -16.375 1.00 91.31 93 VAL A O 1
ATOM 762 N N . THR A 1 94 ? -1.027 6.846 -16.214 1.00 92.25 94 THR A N 1
ATOM 763 C CA . THR A 1 94 ? -1.695 7.687 -17.216 1.00 92.25 94 THR A CA 1
ATOM 764 C C . THR A 1 94 ? -2.675 8.688 -16.614 1.00 92.25 94 THR A C 1
ATOM 766 O O . THR A 1 94 ? -3.028 9.664 -17.276 1.00 92.25 94 THR A O 1
ATOM 769 N N . THR A 1 95 ? -3.106 8.483 -15.369 1.00 90.81 95 THR A N 1
ATOM 770 C CA . THR A 1 95 ? -4.083 9.344 -14.696 1.00 90.81 95 THR A CA 1
ATOM 771 C C . THR A 1 95 ? -3.585 9.817 -13.330 1.00 90.81 95 THR A C 1
ATOM 773 O O . THR A 1 95 ? -2.528 9.427 -12.842 1.00 90.81 95 THR A O 1
ATOM 776 N N . ILE A 1 96 ? -4.358 10.696 -12.689 1.00 87.25 96 ILE A N 1
ATOM 777 C CA . ILE A 1 96 ? -4.138 11.077 -11.287 1.00 87.25 96 ILE A CA 1
ATOM 778 C C . ILE A 1 96 ? -4.769 10.073 -10.314 1.00 87.25 96 ILE A C 1
ATOM 780 O O . ILE A 1 96 ? -4.853 10.356 -9.126 1.00 87.25 96 ILE A O 1
ATOM 784 N N . THR A 1 97 ? -5.265 8.931 -10.787 1.00 91.81 97 THR A N 1
ATOM 785 C CA . THR A 1 97 ? -5.896 7.937 -9.925 1.00 91.81 97 THR A CA 1
ATOM 786 C C . THR A 1 97 ? -4.840 7.091 -9.238 1.00 91.81 97 THR A C 1
ATOM 788 O O . THR A 1 97 ? -3.875 6.615 -9.837 1.00 91.81 97 THR A O 1
ATOM 791 N N . MET A 1 98 ? -5.053 6.880 -7.952 1.00 91.75 98 MET A N 1
ATOM 792 C CA . MET A 1 98 ? -4.334 5.893 -7.181 1.00 91.75 98 MET A CA 1
ATOM 793 C C . MET A 1 98 ? -5.297 4.837 -6.668 1.00 91.75 98 MET A C 1
ATOM 795 O O . MET A 1 98 ? -6.500 5.064 -6.530 1.00 91.75 98 MET A O 1
ATOM 799 N N . TYR A 1 99 ? -4.732 3.672 -6.400 1.00 95.38 99 TYR A N 1
ATOM 800 C CA . TYR A 1 99 ? -5.429 2.535 -5.846 1.00 95.38 99 TYR A CA 1
ATOM 801 C C . TYR A 1 99 ? -4.717 2.090 -4.588 1.00 95.38 99 TYR A C 1
ATOM 803 O O . TYR A 1 99 ? -3.491 2.172 -4.493 1.00 95.38 99 TYR A O 1
ATOM 811 N N . CYS A 1 100 ? -5.472 1.567 -3.640 1.00 95.75 100 CYS A N 1
ATOM 812 C CA . CYS A 1 100 ? -4.900 0.848 -2.525 1.00 95.75 100 CYS A CA 1
ATOM 813 C C . CYS A 1 100 ? -5.577 -0.504 -2.336 1.00 95.75 100 CYS A C 1
ATOM 815 O O . CYS A 1 100 ? -6.747 -0.710 -2.673 1.00 95.75 100 CYS A O 1
ATOM 817 N N . GLU A 1 101 ? -4.794 -1.441 -1.829 1.00 97.56 101 GLU A N 1
ATOM 818 C CA . GLU A 1 101 ? -5.187 -2.817 -1.593 1.00 97.56 101 GLU A CA 1
ATOM 819 C C . GLU A 1 101 ? -4.599 -3.288 -0.266 1.00 97.56 101 GLU A C 1
ATOM 821 O O . GLU A 1 101 ? -3.460 -2.968 0.074 1.00 97.56 101 GLU A O 1
ATOM 826 N N . VAL A 1 102 ? -5.367 -4.089 0.465 1.00 97.44 102 VAL A N 1
ATOM 827 C CA . VAL A 1 102 ? -4.896 -4.765 1.674 1.00 97.44 102 VAL A CA 1
ATOM 828 C C . VAL A 1 102 ? -4.540 -6.194 1.312 1.00 97.44 102 VAL A C 1
ATOM 830 O O . VAL A 1 102 ? -5.343 -6.909 0.713 1.00 97.44 102 VAL A O 1
ATOM 833 N N . TYR A 1 103 ? -3.330 -6.597 1.671 1.00 96.62 103 TYR A N 1
ATOM 834 C CA . TYR A 1 103 ? -2.785 -7.910 1.372 1.00 96.62 103 TYR A CA 1
ATOM 835 C C . TYR A 1 103 ? -2.728 -8.759 2.640 1.00 96.62 103 TYR A C 1
ATOM 837 O O . TYR A 1 103 ? -2.201 -8.327 3.665 1.00 96.62 103 TYR A O 1
ATOM 845 N N . VAL A 1 104 ? -3.219 -9.991 2.535 1.00 94.81 104 VAL A N 1
ATOM 846 C CA . VAL A 1 104 ? -3.070 -11.057 3.532 1.00 94.81 104 VAL A CA 1
ATOM 847 C C . VAL A 1 104 ? -2.087 -12.105 3.017 1.00 94.81 104 VAL A C 1
ATOM 849 O O . VAL A 1 104 ? -1.879 -12.232 1.804 1.00 94.81 104 VAL A O 1
ATOM 852 N N . LEU A 1 105 ? -1.484 -12.885 3.914 1.00 91.56 105 LEU A N 1
ATOM 853 C CA . LEU A 1 105 ? -0.640 -14.003 3.498 1.00 91.56 105 LEU A CA 1
ATOM 854 C C . LEU A 1 105 ? -1.488 -15.051 2.763 1.00 91.56 105 LEU A C 1
ATOM 856 O O . LEU A 1 105 ? -2.518 -15.496 3.266 1.00 91.56 105 LEU A O 1
ATOM 860 N N . SER A 1 106 ? -1.054 -15.469 1.573 1.00 88.12 106 SER A N 1
ATOM 861 C CA . SER A 1 106 ? -1.754 -16.519 0.835 1.00 88.12 106 SER A CA 1
ATOM 862 C C . SER A 1 106 ? -1.577 -17.866 1.536 1.00 88.12 106 SER A C 1
ATOM 864 O O . SER A 1 106 ? -0.454 -18.301 1.795 1.00 88.12 106 SER A O 1
ATOM 866 N N . SER A 1 107 ? -2.680 -18.578 1.769 1.00 84.06 107 SER A N 1
ATOM 867 C CA . SER A 1 107 ? -2.652 -19.983 2.197 1.00 84.06 107 SER A CA 1
ATOM 868 C C . SER A 1 107 ? -2.238 -20.936 1.068 1.00 84.06 107 SER A C 1
ATOM 870 O O . SER A 1 107 ? -1.905 -22.098 1.310 1.00 84.06 107 SER A O 1
ATOM 872 N N . VAL A 1 108 ? -2.221 -20.456 -0.180 1.00 77.31 108 VAL A N 1
ATOM 873 C CA . VAL A 1 108 ? -1.839 -21.240 -1.355 1.00 77.31 108 VAL A CA 1
ATOM 874 C C . VAL A 1 108 ? -0.318 -21.228 -1.491 1.00 77.31 108 VAL A C 1
ATOM 876 O O . VAL A 1 108 ? 0.254 -20.454 -2.251 1.00 77.31 108 VAL A O 1
ATOM 879 N N . VAL A 1 109 ? 0.344 -22.123 -0.755 1.00 62.69 109 VAL A N 1
ATOM 880 C CA . VAL A 1 109 ? 1.816 -22.237 -0.687 1.00 62.69 109 VAL A CA 1
ATOM 881 C C . VAL A 1 109 ? 2.471 -22.389 -2.071 1.00 62.69 109 VAL A C 1
ATOM 883 O O . VAL A 1 109 ? 3.584 -21.914 -2.288 1.00 62.69 109 VAL A O 1
ATOM 886 N N . ALA A 1 110 ? 1.789 -23.045 -3.018 1.00 61.81 110 ALA A N 1
ATOM 887 C CA . ALA A 1 110 ? 2.369 -23.436 -4.305 1.00 61.81 110 ALA A CA 1
ATOM 888 C C . ALA A 1 110 ? 2.144 -22.438 -5.456 1.00 61.81 110 ALA A C 1
ATOM 890 O O . ALA A 1 110 ? 2.838 -22.526 -6.466 1.00 61.81 110 ALA A O 1
ATOM 891 N N . SER A 1 111 ? 1.189 -21.508 -5.345 1.00 66.25 111 SER A N 1
ATOM 892 C CA . SER A 1 111 ? 0.839 -20.615 -6.458 1.00 66.25 111 SER A CA 1
ATOM 893 C C . SER A 1 111 ? 1.217 -19.181 -6.134 1.00 66.25 111 SER A C 1
ATOM 895 O O . SER A 1 111 ? 0.648 -18.570 -5.233 1.00 66.25 111 SER A O 1
ATOM 897 N N . LYS A 1 112 ? 2.159 -18.635 -6.909 1.00 79.69 112 LYS A N 1
ATOM 898 C CA . LYS A 1 112 ? 2.377 -17.190 -6.965 1.00 79.69 112 LYS A CA 1
ATOM 899 C C . LYS A 1 112 ? 1.120 -16.552 -7.550 1.00 79.69 112 LYS A C 1
ATOM 901 O O . LYS A 1 112 ? 0.798 -16.803 -8.710 1.00 79.69 112 LYS A O 1
ATOM 906 N N . ILE A 1 113 ? 0.416 -15.755 -6.758 1.00 86.38 113 ILE A N 1
ATOM 907 C CA . ILE A 1 113 ? -0.725 -14.976 -7.237 1.00 86.38 113 ILE A CA 1
ATOM 908 C C . ILE A 1 113 ? 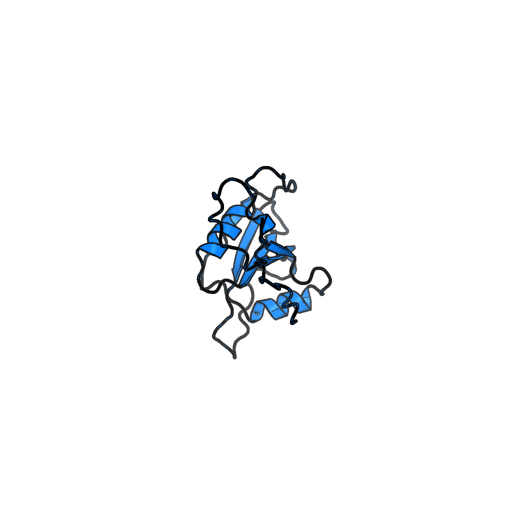-0.145 -13.690 -7.827 1.00 86.38 113 ILE A C 1
ATOM 910 O O . ILE A 1 113 ? 0.548 -12.973 -7.111 1.00 86.38 113 ILE A O 1
ATOM 914 N N . PRO A 1 114 ? -0.332 -13.391 -9.122 1.00 90.19 114 PRO A N 1
ATOM 915 C CA . PRO A 1 114 ? 0.141 -12.122 -9.655 1.00 90.19 114 PRO A CA 1
ATOM 916 C C . PRO A 1 114 ? -0.573 -10.963 -8.932 1.00 90.19 114 PRO A C 1
ATOM 918 O O . PRO A 1 114 ? -1.787 -11.054 -8.731 1.00 90.19 114 PRO A O 1
ATOM 921 N N . PRO A 1 115 ? 0.142 -9.889 -8.545 1.00 94.25 115 PRO A N 1
ATOM 922 C CA . PRO A 1 115 ? -0.499 -8.670 -8.062 1.00 94.25 115 PRO A CA 1
ATOM 923 C C . PRO A 1 115 ? -1.513 -8.122 -9.074 1.00 94.25 115 PRO A C 1
ATOM 925 O O . PRO A 1 115 ? -1.373 -8.337 -10.280 1.00 94.25 115 PRO A O 1
ATOM 928 N N . THR A 1 116 ? -2.520 -7.398 -8.582 1.00 95.06 116 THR A N 1
ATOM 929 C CA . THR A 1 116 ? -3.617 -6.850 -9.400 1.00 95.06 116 THR A CA 1
ATOM 930 C C . THR A 1 116 ? -3.125 -5.896 -10.488 1.00 95.06 116 THR A C 1
ATOM 932 O O . THR A 1 116 ? -3.655 -5.891 -11.599 1.00 95.06 116 THR A O 1
ATOM 935 N N . PHE A 1 117 ? -2.102 -5.099 -10.176 1.00 96.38 117 PHE A N 1
ATOM 936 C CA . PHE A 1 117 ? -1.552 -4.072 -11.057 1.00 96.38 117 PHE A CA 1
ATOM 937 C C . PHE A 1 117 ? -0.114 -4.402 -11.466 1.00 96.38 117 PHE A C 1
ATOM 939 O O . PHE A 1 117 ? 0.606 -5.022 -10.685 1.00 96.38 117 PHE A O 1
ATOM 946 N N . PRO A 1 118 ? 0.337 -3.965 -12.657 1.00 95.69 118 PRO A N 1
ATOM 947 C CA . PRO A 1 118 ? 1.712 -4.159 -13.104 1.00 95.69 118 PRO A CA 1
ATOM 948 C C . PRO A 1 118 ? 2.728 -3.450 -12.197 1.00 95.69 118 PRO A C 1
ATOM 950 O O . PRO A 1 118 ? 2.437 -2.440 -11.556 1.00 95.69 118 PRO A O 1
ATOM 953 N N . ALA A 1 119 ? 3.966 -3.951 -12.191 1.00 95.06 119 ALA A N 1
ATOM 954 C CA . ALA A 1 119 ? 5.023 -3.478 -11.294 1.00 95.06 119 ALA A CA 1
ATOM 955 C C . ALA A 1 119 ? 5.317 -1.974 -11.410 1.00 95.06 119 ALA A C 1
ATOM 957 O O . ALA A 1 119 ? 5.612 -1.333 -10.407 1.00 95.06 119 ALA A O 1
ATOM 958 N N . ASN A 1 120 ? 5.194 -1.388 -12.603 1.00 95.00 120 ASN A N 1
ATOM 959 C CA . ASN A 1 120 ? 5.416 0.045 -12.822 1.00 95.00 120 ASN A CA 1
ATOM 960 C C . ASN A 1 120 ? 4.366 0.952 -12.154 1.00 95.00 120 ASN A C 1
ATOM 962 O O . ASN A 1 120 ? 4.586 2.157 -12.080 1.00 95.00 120 ASN A O 1
ATOM 966 N N . MET A 1 121 ? 3.247 0.395 -11.683 1.00 95.44 121 MET A N 1
ATOM 967 C CA . MET A 1 121 ? 2.248 1.120 -10.898 1.00 95.44 121 MET A CA 1
ATOM 968 C C . MET A 1 121 ? 2.532 1.068 -9.397 1.00 95.44 121 MET A C 1
ATOM 970 O O . MET A 1 121 ? 1.908 1.819 -8.653 1.00 95.44 121 MET A O 1
ATOM 974 N N . LEU A 1 122 ? 3.432 0.200 -8.920 1.00 94.50 122 LEU A N 1
ATOM 975 C CA . LEU A 1 122 ? 3.716 0.073 -7.491 1.00 94.50 122 LEU A CA 1
ATOM 976 C C . LEU A 1 122 ? 4.431 1.326 -6.981 1.00 94.50 122 LEU A C 1
ATOM 978 O O . LEU A 1 122 ? 5.554 1.618 -7.386 1.00 94.50 122 LEU A O 1
ATOM 982 N N . VAL A 1 123 ? 3.795 2.039 -6.052 1.00 90.19 123 VAL A N 1
ATOM 983 C CA . VAL A 1 123 ? 4.375 3.237 -5.427 1.00 90.19 123 VAL A CA 1
ATOM 984 C C . VAL A 1 123 ? 4.952 2.911 -4.065 1.00 90.19 123 VAL A C 1
ATOM 986 O O . VAL A 1 123 ? 6.029 3.388 -3.709 1.00 90.19 123 VAL A O 1
ATOM 989 N N . ARG A 1 124 ? 4.205 2.146 -3.267 1.00 90.31 124 ARG A N 1
ATOM 990 C CA . ARG A 1 124 ? 4.529 1.950 -1.860 1.00 90.31 124 ARG A CA 1
ATOM 991 C C . ARG A 1 124 ? 3.873 0.695 -1.304 1.00 90.31 124 ARG A C 1
ATOM 993 O O . ARG A 1 124 ? 2.753 0.358 -1.670 1.00 90.31 124 ARG A O 1
ATOM 1000 N N . ILE A 1 125 ? 4.566 0.067 -0.365 1.00 95.06 125 ILE A N 1
ATOM 1001 C CA . ILE A 1 125 ? 4.012 -0.927 0.550 1.00 95.06 125 ILE A CA 1
ATOM 1002 C C . ILE A 1 125 ? 4.239 -0.406 1.960 1.00 95.06 125 ILE A C 1
ATOM 1004 O O . ILE A 1 125 ? 5.338 0.068 2.261 1.00 95.06 125 ILE A O 1
ATOM 1008 N N . GLU A 1 126 ? 3.234 -0.509 2.815 1.00 94.75 126 GLU A N 1
ATOM 1009 C CA . GLU A 1 126 ? 3.388 -0.251 4.238 1.00 94.75 126 GLU A CA 1
ATOM 1010 C C . GLU A 1 126 ? 2.960 -1.462 5.062 1.00 94.75 126 GLU A C 1
ATOM 1012 O O . GLU A 1 126 ? 2.057 -2.215 4.696 1.00 94.75 126 GLU A O 1
ATOM 1017 N N . GLU A 1 127 ? 3.655 -1.660 6.174 1.00 93.94 127 GLU A N 1
ATOM 1018 C CA . GLU A 1 127 ? 3.340 -2.673 7.172 1.00 93.94 127 GLU A CA 1
ATOM 1019 C C . GLU A 1 127 ? 2.812 -2.001 8.436 1.00 93.94 127 GLU A C 1
ATOM 1021 O O . GLU A 1 127 ? 3.243 -0.900 8.799 1.00 93.94 127 GLU A O 1
ATOM 1026 N N . PHE A 1 128 ? 1.877 -2.669 9.106 1.00 91.00 128 PHE A N 1
ATOM 1027 C CA . PHE A 1 128 ? 1.377 -2.210 10.391 1.00 91.00 128 PHE A CA 1
ATOM 1028 C C . PHE A 1 128 ? 2.452 -2.398 11.464 1.00 91.00 128 PHE A C 1
ATOM 1030 O O . PHE A 1 128 ? 2.881 -3.514 11.761 1.00 91.00 128 PHE A O 1
ATOM 1037 N N . VAL A 1 129 ? 2.872 -1.287 12.058 1.00 87.00 129 VAL A N 1
ATOM 1038 C CA . VAL A 1 129 ? 3.790 -1.226 13.192 1.00 87.00 129 VAL A CA 1
ATOM 1039 C C . VAL A 1 129 ? 3.044 -0.512 14.314 1.00 87.00 129 VAL A C 1
ATOM 1041 O O . VAL A 1 129 ? 2.995 0.721 14.305 1.00 87.00 129 VAL A O 1
ATOM 1044 N N . PRO A 1 130 ? 2.448 -1.239 15.275 1.00 76.56 130 PRO A N 1
ATOM 1045 C CA . PRO A 1 130 ? 1.733 -0.597 16.368 1.00 76.56 130 PRO A CA 1
ATOM 1046 C C . PRO A 1 130 ? 2.702 0.311 17.127 1.00 76.56 130 PRO A C 1
ATOM 1048 O O . PRO A 1 130 ? 3.720 -0.150 17.651 1.00 76.56 130 PRO A O 1
ATOM 1051 N N . ARG A 1 131 ? 2.405 1.611 17.169 1.00 73.50 131 ARG A N 1
ATOM 1052 C CA . ARG A 1 131 ? 3.157 2.571 17.981 1.00 73.50 131 ARG A CA 1
ATOM 1053 C C . ARG A 1 131 ? 2.391 2.791 19.282 1.00 73.50 131 ARG A C 1
ATOM 1055 O O . ARG A 1 131 ? 1.183 3.008 19.249 1.00 73.50 131 ARG A O 1
ATOM 1062 N N . CYS A 1 132 ? 3.077 2.714 20.424 1.00 62.38 132 CYS A N 1
ATOM 1063 C CA . CYS A 1 132 ? 2.499 3.236 21.665 1.00 62.38 132 CYS A CA 1
ATOM 1064 C C . CYS A 1 132 ? 2.441 4.779 21.534 1.00 62.38 132 CYS A C 1
ATOM 1066 O O . CYS A 1 132 ? 3.395 5.352 20.992 1.00 62.38 132 CYS A O 1
ATOM 1068 N N . PRO A 1 133 ? 1.338 5.428 21.948 1.00 55.81 133 PRO A N 1
ATOM 1069 C CA . PRO A 1 133 ? 1.217 6.886 21.962 1.00 55.81 133 PRO A CA 1
ATOM 1070 C C . PRO A 1 133 ? 2.217 7.551 22.917 1.00 55.81 133 PRO A C 1
ATOM 1072 O O . PRO A 1 133 ? 2.676 6.879 23.873 1.00 55.81 133 PRO A O 1
#

Solvent-accessible surface area (backbone atoms only — not comparable to full-atom values): 8320 Å² total; per-residue (Å²): 134,86,83,79,76,81,77,70,78,83,66,77,70,83,68,83,71,68,88,83,80,62,42,72,68,68,33,42,41,72,52,66,85,84,61,54,67,68,60,54,52,60,51,47,14,55,30,36,47,86,85,59,77,67,49,74,47,74,65,64,92,71,78,52,94,53,70,70,47,93,59,44,71,47,54,54,49,34,77,72,36,83,72,52,52,34,43,37,35,33,37,48,91,89,54,63,41,26,36,30,41,47,28,22,75,43,86,56,86,87,55,74,39,78,64,95,63,64,74,90,26,61,74,48,43,30,30,78,44,88,64,84,132